Protein AF-A0A957YRQ7-F1 (afdb_monomer_lite)

Foldseek 3Di:
DADEEEQQAPVSLVCLLVVLQDPRYAEYEYALVSHCVRVVHDDDLVSPVCVVSLLSRQVSCVVNVHAYEYYEDPPLVPLVSLLVVLLVSLVSGHQFYDYDDPSSVVSRLVSNQDDPVLLVVLVVLLVVVVVCVVVVDQWDDDPNDIRHDVSNVVSVVNNVRNVVSVD

Sequence (167 aa):
IRILIGVETAKGILNLKEIAAHPRLDAVIFGGEDFAASIGAVRTKDAVELLYARQAVIIACAANDIQPIDIVTIDYKDLEALKAEAEFGARIGFSGKQVIHPNQIPVVQEAFTPSDEEIAYARRIVETFKASQKEGKGAYSLDGKMIDMPLLRNAEKVLARAKAAGK

Radius of gyration: 18.01 Å; chains: 1; bounding box: 48×40×48 Å

Structure (mmCIF, N/CA/C/O backbone):
data_AF-A0A957YRQ7-F1
#
_entry.id   AF-A0A957YRQ7-F1
#
loop_
_atom_site.group_PDB
_atom_site.id
_atom_site.type_symbol
_atom_site.label_atom_id
_atom_site.label_alt_id
_atom_site.label_comp_id
_atom_site.label_asym_id
_atom_site.label_entity_id
_atom_site.label_seq_id
_atom_site.pdbx_PDB_ins_code
_atom_site.Cartn_x
_atom_site.Cartn_y
_atom_site.Cartn_z
_atom_site.occupancy
_atom_site.B_iso_or_equiv
_atom_site.auth_seq_id
_atom_site.auth_comp_id
_atom_site.auth_asym_id
_atom_site.auth_atom_id
_atom_site.pdbx_PDB_model_num
ATOM 1 N N . ILE A 1 1 ? -5.967 -22.122 -3.642 1.00 92.69 1 ILE A N 1
ATOM 2 C CA . ILE A 1 1 ? -4.798 -21.343 -4.127 1.00 92.69 1 ILE A CA 1
ATOM 3 C C . ILE A 1 1 ? -5.245 -19.910 -4.410 1.00 92.69 1 ILE A C 1
ATOM 5 O O . ILE A 1 1 ? -6.147 -19.734 -5.234 1.00 92.69 1 ILE A O 1
ATOM 9 N N . ARG A 1 2 ? -4.650 -18.935 -3.712 1.00 96.31 2 ARG A N 1
ATOM 10 C CA . ARG A 1 2 ? -4.810 -17.487 -3.947 1.00 96.31 2 ARG A CA 1
ATOM 11 C C . ARG A 1 2 ? -3.967 -17.041 -5.147 1.00 96.31 2 ARG A C 1
ATOM 13 O O . ARG A 1 2 ? -2.989 -17.712 -5.466 1.00 96.31 2 ARG A O 1
ATOM 20 N N . ILE A 1 3 ? -4.377 -15.974 -5.827 1.00 97.88 3 ILE A N 1
ATOM 21 C CA . ILE A 1 3 ? -3.709 -15.434 -7.019 1.00 97.88 3 ILE A CA 1
ATOM 22 C C . ILE A 1 3 ? -3.233 -14.016 -6.712 1.00 97.88 3 ILE A C 1
ATOM 24 O O . ILE A 1 3 ? -3.960 -13.239 -6.100 1.00 97.88 3 ILE A O 1
ATOM 28 N N . LEU A 1 4 ? -2.025 -13.690 -7.158 1.00 98.00 4 LEU A N 1
ATOM 29 C CA . LEU A 1 4 ? -1.513 -12.327 -7.227 1.00 98.00 4 LEU A CA 1
ATOM 30 C C . LEU A 1 4 ? -1.255 -12.019 -8.701 1.00 98.00 4 LEU A C 1
ATOM 32 O O . LEU A 1 4 ? -0.797 -12.904 -9.428 1.00 98.00 4 LEU A O 1
ATOM 36 N N . ILE A 1 5 ? -1.570 -10.804 -9.148 1.00 98.06 5 ILE A N 1
ATOM 37 C CA . ILE A 1 5 ? -1.437 -10.425 -10.559 1.00 98.06 5 ILE A CA 1
ATOM 38 C C . ILE A 1 5 ? -0.579 -9.175 -10.730 1.00 98.06 5 ILE A C 1
ATOM 40 O O . ILE A 1 5 ? -0.730 -8.217 -9.978 1.00 98.06 5 ILE A O 1
ATOM 44 N N . GLY A 1 6 ? 0.295 -9.186 -11.736 1.00 98.31 6 GLY A N 1
ATOM 45 C CA . GLY A 1 6 ? 0.991 -7.995 -12.211 1.00 98.31 6 GLY A CA 1
ATOM 46 C C . GLY A 1 6 ? 0.072 -7.143 -13.084 1.00 98.31 6 GLY A C 1
ATOM 47 O O . GLY A 1 6 ? -0.554 -7.650 -14.016 1.00 98.31 6 GLY A O 1
ATOM 48 N N . VAL A 1 7 ? -0.024 -5.850 -12.786 1.00 98.56 7 VAL A N 1
ATOM 49 C CA . VAL A 1 7 ? -0.634 -4.853 -13.669 1.00 98.56 7 VAL A CA 1
ATOM 50 C C . VAL A 1 7 ? 0.425 -3.821 -14.004 1.00 98.56 7 VAL A C 1
ATOM 52 O O . VAL A 1 7 ? 0.897 -3.088 -13.143 1.00 98.56 7 VAL A O 1
ATOM 55 N N . GLU A 1 8 ? 0.800 -3.787 -15.274 1.00 98.38 8 GLU A N 1
ATOM 56 C CA . GLU A 1 8 ? 2.023 -3.111 -15.713 1.00 98.38 8 GLU A CA 1
ATOM 57 C C . GLU A 1 8 ? 1.892 -2.514 -17.122 1.00 98.38 8 GLU A C 1
ATOM 59 O O . GLU A 1 8 ? 2.868 -2.200 -17.781 1.00 98.38 8 GLU A O 1
ATOM 64 N N . THR A 1 9 ? 0.663 -2.359 -17.625 1.00 98.69 9 THR A N 1
ATOM 65 C CA . THR A 1 9 ? 0.402 -1.773 -18.950 1.00 98.69 9 THR A CA 1
ATOM 66 C C . THR A 1 9 ? -0.786 -0.822 -18.917 1.00 98.69 9 THR A C 1
ATOM 68 O O . THR A 1 9 ? -1.672 -0.947 -18.067 1.00 98.69 9 THR A O 1
ATOM 71 N N . ALA A 1 10 ? -0.859 0.092 -19.890 1.00 98.50 10 ALA A N 1
ATOM 72 C CA . ALA A 1 10 ? -1.999 0.995 -20.071 1.00 98.50 10 ALA A CA 1
ATOM 73 C C . ALA A 1 10 ? -3.329 0.230 -20.157 1.00 98.50 10 ALA A C 1
ATOM 75 O O . ALA A 1 10 ? -4.304 0.566 -19.485 1.00 98.50 10 ALA A O 1
ATOM 76 N N . LYS A 1 11 ? -3.345 -0.861 -20.934 1.00 98.62 11 LYS A N 1
ATOM 77 C CA . LYS A 1 11 ? -4.513 -1.739 -21.054 1.00 98.62 11 LYS A CA 1
ATOM 78 C C . LYS A 1 11 ? -4.858 -2.400 -19.718 1.00 98.62 11 LYS A C 1
ATOM 80 O O . LYS A 1 11 ? -6.037 -2.506 -19.400 1.00 98.62 11 LYS A O 1
ATOM 85 N N . GLY A 1 12 ? -3.863 -2.816 -18.936 1.00 98.50 12 GLY A N 1
ATOM 86 C CA . GLY A 1 12 ? -4.078 -3.352 -17.592 1.00 98.50 12 GLY A CA 1
ATOM 87 C C . GLY A 1 12 ? -4.772 -2.344 -16.673 1.00 98.50 12 GLY A C 1
ATOM 88 O O . GLY A 1 12 ? -5.793 -2.674 -16.077 1.00 98.50 12 GLY A O 1
ATOM 89 N N . ILE A 1 13 ? -4.287 -1.097 -16.637 1.00 98.56 13 ILE A N 1
ATOM 90 C CA . ILE A 1 13 ? -4.885 -0.025 -15.825 1.00 98.56 13 ILE A CA 1
ATOM 91 C C . ILE A 1 13 ? -6.341 0.249 -16.221 1.00 98.56 13 ILE A C 1
ATOM 93 O O . ILE A 1 13 ? -7.205 0.319 -15.350 1.00 98.56 13 ILE A O 1
ATOM 97 N N . LEU A 1 14 ? -6.649 0.328 -17.520 1.00 98.44 14 LEU A N 1
ATOM 98 C CA . LEU A 1 14 ? -8.024 0.564 -17.985 1.00 98.44 14 LEU A CA 1
ATOM 99 C C . LEU A 1 14 ? -8.995 -0.580 -17.644 1.00 98.44 14 LEU A C 1
ATOM 101 O O . LEU A 1 14 ? -10.196 -0.342 -17.536 1.00 98.44 14 LEU A O 1
ATOM 105 N N . ASN A 1 15 ? -8.493 -1.802 -17.445 1.00 98.38 15 ASN A N 1
ATOM 106 C CA . ASN A 1 15 ? -9.304 -2.981 -17.121 1.00 98.38 15 ASN A CA 1
ATOM 107 C C . AS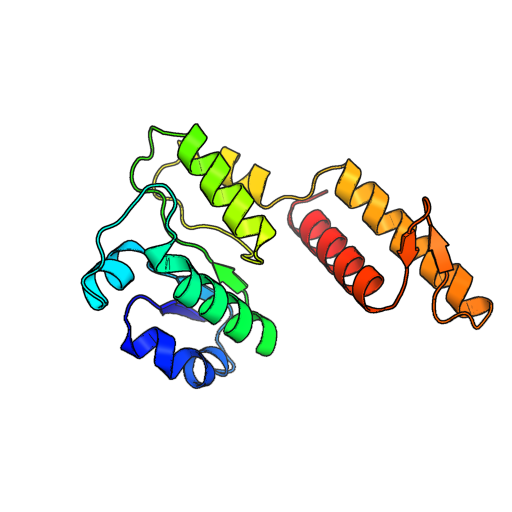N A 1 15 ? -9.252 -3.369 -15.633 1.00 98.38 15 ASN A C 1
ATOM 109 O O . ASN A 1 15 ? -9.770 -4.421 -15.255 1.00 98.38 15 ASN A O 1
ATOM 113 N N . LEU A 1 16 ? -8.677 -2.525 -14.765 1.00 97.88 16 LEU A N 1
ATOM 114 C CA . LEU A 1 16 ? -8.502 -2.828 -13.339 1.00 97.88 16 LEU A CA 1
ATOM 115 C C . LEU A 1 16 ? -9.796 -3.236 -12.635 1.00 97.88 16 LEU A C 1
ATOM 117 O O . LEU A 1 16 ? -9.765 -4.120 -11.787 1.00 97.88 16 LEU A O 1
ATOM 121 N N . LYS A 1 17 ? -10.935 -2.629 -12.992 1.00 96.69 17 LYS A N 1
ATOM 122 C CA . LYS A 1 17 ? -12.236 -2.959 -12.394 1.00 96.69 17 LYS A CA 1
ATOM 123 C C . LYS A 1 17 ? -12.609 -4.432 -12.588 1.00 96.69 17 LYS A C 1
ATOM 125 O O . LYS A 1 17 ? -13.123 -5.049 -11.664 1.00 96.69 17 LYS A O 1
ATOM 130 N N . GLU A 1 18 ? -12.377 -4.974 -13.779 1.00 97.69 18 GLU A N 1
ATOM 131 C CA . GLU A 1 18 ? -12.688 -6.371 -14.094 1.00 97.69 18 GLU A CA 1
ATOM 132 C C . GLU A 1 18 ? -11.645 -7.311 -13.486 1.00 97.69 18 GLU A C 1
ATOM 134 O O . GLU A 1 18 ? -11.998 -8.308 -12.860 1.00 97.69 18 GLU A O 1
ATOM 139 N N . ILE A 1 19 ? -10.364 -6.947 -13.598 1.00 97.88 19 ILE A N 1
ATOM 140 C CA . 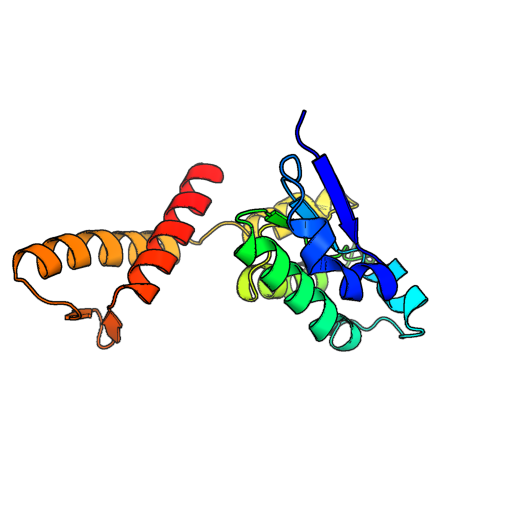ILE A 1 19 ? -9.248 -7.725 -13.050 1.00 97.88 19 ILE A CA 1
ATOM 141 C C . ILE A 1 19 ? -9.396 -7.887 -11.531 1.00 97.88 19 ILE A C 1
ATOM 143 O O . ILE A 1 19 ? -9.328 -9.004 -11.018 1.00 97.88 19 ILE A O 1
ATOM 147 N N . ALA A 1 20 ? -9.629 -6.782 -10.816 1.00 97.62 20 ALA A N 1
ATOM 148 C CA . ALA A 1 20 ? -9.688 -6.754 -9.356 1.00 97.62 20 ALA A CA 1
ATOM 149 C C . ALA A 1 20 ? -10.896 -7.508 -8.775 1.00 97.62 20 ALA A C 1
ATOM 151 O O . ALA A 1 20 ? -10.848 -7.928 -7.624 1.00 97.62 20 ALA A O 1
ATOM 152 N N . ALA A 1 21 ? -11.953 -7.719 -9.566 1.00 97.38 21 ALA A N 1
ATOM 153 C CA . ALA A 1 21 ? -13.173 -8.401 -9.134 1.00 97.38 21 ALA A CA 1
ATOM 154 C C . ALA A 1 21 ? -13.059 -9.938 -9.128 1.00 97.38 21 ALA A C 1
ATOM 156 O O . ALA A 1 21 ? -14.004 -10.634 -8.748 1.00 97.38 21 ALA A O 1
ATOM 157 N N . HIS A 1 22 ? -11.933 -10.503 -9.575 1.00 97.81 22 HIS A N 1
ATOM 158 C CA . HIS A 1 22 ? -11.792 -11.951 -9.666 1.00 97.81 22 HIS A CA 1
ATOM 159 C C . HIS A 1 22 ? -11.761 -12.608 -8.264 1.00 97.81 22 HIS A C 1
ATOM 161 O O . HIS A 1 22 ? -10.885 -12.296 -7.459 1.00 97.81 22 HIS A O 1
ATOM 167 N N . PRO A 1 23 ? -12.611 -13.616 -7.969 1.00 96.62 23 PRO A N 1
ATOM 168 C CA . PRO A 1 23 ? -12.848 -14.113 -6.601 1.00 96.62 23 PRO A CA 1
ATOM 169 C C . PRO A 1 23 ? -11.653 -14.821 -5.940 1.00 96.62 23 PRO A C 1
ATOM 171 O O . PRO A 1 23 ? -11.670 -15.110 -4.744 1.00 96.62 23 PRO A O 1
ATOM 174 N N . ARG A 1 24 ? -10.622 -15.168 -6.718 1.00 97.56 24 ARG A N 1
ATOM 175 C CA . ARG A 1 24 ? -9.383 -15.786 -6.209 1.00 97.56 24 ARG A CA 1
ATOM 176 C C . ARG A 1 24 ? -8.221 -14.803 -6.076 1.00 97.56 24 ARG A C 1
ATOM 178 O O . ARG A 1 24 ? -7.154 -15.235 -5.635 1.00 97.56 24 ARG A O 1
ATOM 185 N N . LEU A 1 25 ? -8.396 -13.561 -6.523 1.00 98.06 25 LEU A N 1
ATOM 186 C CA . LEU A 1 25 ? -7.355 -12.548 -6.463 1.00 98.06 25 LEU A CA 1
ATOM 187 C C . LEU A 1 25 ? -7.201 -12.061 -5.022 1.00 98.06 25 LEU A C 1
ATOM 189 O O . LEU A 1 25 ? -8.192 -11.879 -4.325 1.00 98.06 25 LEU A O 1
ATOM 193 N N . ASP A 1 26 ? -5.957 -11.914 -4.586 1.00 98.06 26 ASP A N 1
ATOM 194 C CA . ASP A 1 26 ? -5.597 -11.509 -3.222 1.00 98.06 26 ASP A CA 1
ATOM 195 C C . ASP A 1 26 ? -4.720 -10.252 -3.232 1.00 98.06 26 ASP A C 1
ATOM 197 O O . ASP A 1 26 ? -4.729 -9.483 -2.273 1.00 98.06 26 ASP A O 1
ATOM 201 N N . ALA A 1 27 ? -3.994 -10.010 -4.333 1.00 98.44 27 ALA A N 1
ATOM 202 C CA . ALA A 1 27 ? -3.224 -8.788 -4.522 1.00 98.44 27 ALA A CA 1
ATOM 203 C C . ALA A 1 27 ? -3.057 -8.394 -5.996 1.00 98.44 27 ALA A C 1
ATOM 205 O O . ALA A 1 27 ? -2.974 -9.254 -6.880 1.00 98.44 27 ALA A O 1
ATOM 206 N N . VAL A 1 28 ? -2.916 -7.090 -6.231 1.00 98.75 28 VAL A N 1
ATOM 207 C CA . VAL A 1 28 ? -2.424 -6.515 -7.488 1.00 98.75 28 VAL A CA 1
ATOM 208 C C . VAL A 1 28 ? -1.047 -5.918 -7.238 1.00 98.75 28 VAL A C 1
ATOM 210 O O . VAL A 1 28 ? -0.877 -5.068 -6.368 1.00 98.75 28 VAL A O 1
ATOM 213 N N . ILE A 1 29 ? -0.070 -6.354 -8.021 1.00 98.75 29 ILE A N 1
ATOM 214 C CA . ILE A 1 29 ? 1.302 -5.863 -8.013 1.00 98.75 29 ILE A CA 1
ATOM 215 C C . ILE A 1 29 ? 1.442 -4.870 -9.162 1.00 98.75 29 ILE A C 1
ATOM 217 O O . ILE A 1 29 ? 1.214 -5.224 -10.317 1.00 98.75 29 ILE A O 1
ATOM 221 N N . PHE A 1 30 ? 1.785 -3.622 -8.860 1.00 98.69 30 PHE A N 1
ATOM 222 C CA . PHE A 1 30 ? 1.928 -2.591 -9.881 1.00 98.69 30 PHE A CA 1
ATOM 223 C C . PHE A 1 30 ? 3.359 -2.563 -10.441 1.00 98.69 30 PHE A C 1
ATOM 225 O O . PHE A 1 30 ? 4.315 -2.256 -9.727 1.00 98.69 30 PHE A O 1
ATOM 232 N N . GLY A 1 31 ? 3.513 -2.886 -11.726 1.00 98.06 31 GLY A N 1
ATOM 233 C CA . GLY A 1 31 ? 4.797 -2.851 -12.433 1.00 98.06 31 GLY A CA 1
ATOM 234 C C . GLY A 1 31 ? 5.079 -1.459 -12.993 1.00 98.06 31 GLY A C 1
ATOM 235 O O . GLY A 1 31 ? 4.623 -1.126 -14.081 1.00 98.06 31 GLY A O 1
ATOM 236 N N . GLY A 1 32 ? 5.800 -0.625 -12.238 1.00 97.38 32 GLY A N 1
ATOM 237 C CA . GLY A 1 32 ? 6.022 0.785 -12.594 1.00 97.38 32 GLY A CA 1
ATOM 238 C C . GLY A 1 32 ? 6.907 1.010 -13.821 1.00 97.38 32 GLY A C 1
ATOM 239 O O . GLY A 1 32 ? 6.604 1.879 -14.636 1.00 97.38 32 GLY A O 1
ATOM 240 N N . GLU A 1 33 ? 7.978 0.227 -13.959 1.00 97.00 33 GLU A N 1
ATOM 241 C CA . GLU A 1 33 ? 8.934 0.343 -15.070 1.00 97.00 33 GLU A CA 1
ATOM 242 C C . GLU A 1 33 ? 8.285 -0.065 -16.400 1.00 97.00 33 GLU A C 1
ATOM 244 O O . GLU A 1 33 ? 8.265 0.714 -17.355 1.00 97.00 33 GLU A O 1
ATOM 249 N N . ASP A 1 34 ? 7.652 -1.238 -16.430 1.00 98.00 34 ASP A N 1
ATOM 250 C CA . ASP A 1 34 ? 6.918 -1.735 -17.595 1.00 98.00 34 ASP A CA 1
ATOM 251 C C . ASP A 1 34 ? 5.705 -0.856 -17.930 1.00 98.00 34 ASP A C 1
ATOM 253 O O . ASP A 1 34 ? 5.430 -0.594 -19.104 1.00 98.00 34 ASP A O 1
ATOM 257 N N . PHE A 1 35 ? 5.025 -0.296 -16.921 1.00 98.56 35 PHE A N 1
ATOM 258 C CA . PHE A 1 35 ? 3.939 0.650 -17.167 1.00 98.56 35 PHE A CA 1
ATOM 259 C C . PHE A 1 35 ? 4.444 1.933 -17.825 1.00 98.56 35 PHE A C 1
ATOM 261 O O . PHE A 1 35 ? 3.836 2.384 -18.798 1.00 98.56 35 PHE A O 1
ATOM 268 N N . ALA A 1 36 ? 5.554 2.504 -17.344 1.00 98.06 36 ALA A N 1
ATOM 269 C CA . ALA A 1 36 ? 6.158 3.678 -17.968 1.00 98.06 36 ALA A CA 1
ATOM 270 C C . ALA A 1 36 ? 6.534 3.395 -19.427 1.00 98.06 36 ALA A C 1
ATOM 272 O O . ALA A 1 36 ? 6.176 4.180 -20.306 1.00 98.06 36 ALA A O 1
ATOM 273 N N . ALA A 1 37 ? 7.141 2.236 -19.704 1.00 98.06 37 ALA A N 1
ATOM 274 C CA . ALA A 1 37 ? 7.408 1.794 -21.070 1.00 98.06 37 ALA A CA 1
ATOM 275 C C . ALA A 1 37 ? 6.114 1.664 -21.896 1.00 98.06 37 ALA A C 1
ATOM 277 O O . ALA A 1 37 ? 6.055 2.126 -23.036 1.00 98.06 37 ALA A O 1
ATOM 278 N N . SER A 1 38 ? 5.046 1.114 -21.311 1.00 98.50 38 SER A N 1
ATOM 279 C CA . SER A 1 38 ? 3.748 0.941 -21.971 1.00 98.50 38 SER A CA 1
ATOM 280 C C . SER A 1 38 ? 3.070 2.256 -22.364 1.00 98.50 38 SER A C 1
ATOM 282 O O . SER A 1 38 ? 2.276 2.237 -23.306 1.00 98.50 38 SER A O 1
ATOM 284 N N . ILE A 1 39 ? 3.313 3.359 -21.650 1.00 98.19 39 ILE A N 1
ATOM 285 C CA . ILE A 1 39 ? 2.730 4.678 -21.961 1.00 98.19 39 ILE A CA 1
ATOM 286 C C . ILE A 1 39 ? 3.727 5.643 -22.616 1.00 98.19 39 ILE A C 1
ATOM 288 O O . ILE A 1 39 ? 3.360 6.773 -22.929 1.00 98.19 39 ILE A O 1
ATOM 292 N N . GLY A 1 40 ? 4.976 5.216 -22.823 1.00 98.00 40 GLY A N 1
ATOM 293 C CA . GLY A 1 40 ? 6.044 6.062 -23.358 1.00 98.00 40 GLY A CA 1
ATOM 294 C C . GLY A 1 40 ? 6.524 7.151 -22.391 1.00 98.00 40 GLY A C 1
ATOM 295 O O . GLY A 1 40 ? 6.998 8.194 -22.837 1.00 98.00 40 GLY A O 1
ATOM 296 N N . ALA A 1 41 ? 6.383 6.940 -21.081 1.00 97.88 41 ALA A N 1
ATOM 297 C CA . ALA A 1 41 ? 6.871 7.862 -20.062 1.00 97.88 41 ALA A CA 1
ATOM 298 C C . ALA A 1 41 ? 8.348 7.608 -19.729 1.00 97.88 41 ALA A C 1
ATOM 300 O O . ALA A 1 41 ? 8.849 6.488 -19.826 1.00 97.88 41 ALA A O 1
ATOM 301 N N . VAL A 1 42 ? 9.038 8.661 -19.290 1.00 96.06 42 VAL A N 1
ATOM 302 C CA . VAL A 1 42 ? 10.398 8.572 -18.749 1.00 96.06 42 VAL A CA 1
ATOM 303 C C . VAL A 1 42 ? 10.307 8.487 -17.235 1.00 96.06 42 VAL A C 1
ATOM 305 O O . VAL A 1 42 ? 9.646 9.316 -16.613 1.00 96.06 42 VAL A O 1
ATOM 308 N N . ARG A 1 43 ? 10.987 7.498 -16.655 1.00 93.75 43 ARG A N 1
ATOM 309 C CA . ARG A 1 43 ? 11.009 7.288 -15.210 1.00 93.75 43 ARG A CA 1
ATOM 310 C C . ARG A 1 43 ? 11.802 8.375 -14.498 1.00 93.75 43 ARG A C 1
ATOM 312 O O . ARG A 1 43 ? 12.949 8.649 -14.856 1.00 93.75 43 ARG A O 1
ATOM 319 N N . THR A 1 44 ? 11.204 8.958 -13.468 1.00 92.00 44 THR A N 1
ATOM 320 C CA . THR A 1 44 ? 11.835 9.964 -12.606 1.00 92.00 44 THR A CA 1
ATOM 321 C C . THR A 1 44 ? 11.823 9.523 -11.143 1.00 92.00 44 THR A C 1
ATOM 323 O O . THR A 1 44 ? 11.090 8.616 -10.743 1.00 92.00 44 THR A O 1
ATOM 326 N N . LYS A 1 45 ? 12.653 10.177 -10.317 1.00 86.12 45 LYS A N 1
ATOM 327 C CA . LYS A 1 45 ? 12.731 9.893 -8.873 1.00 86.12 45 LYS A CA 1
ATOM 328 C C . LYS A 1 45 ? 11.456 10.270 -8.108 1.00 86.12 45 LYS A C 1
ATOM 330 O O . LYS A 1 45 ? 11.185 9.671 -7.076 1.00 86.12 45 LYS A O 1
ATOM 335 N N . ASP A 1 46 ? 10.697 11.260 -8.574 1.00 87.44 46 ASP A N 1
ATOM 336 C CA . ASP A 1 46 ? 9.437 11.676 -7.943 1.00 87.44 46 ASP A CA 1
ATOM 337 C C . ASP A 1 46 ? 8.228 10.832 -8.389 1.00 87.44 46 ASP A C 1
ATOM 339 O O . ASP A 1 46 ? 7.183 10.874 -7.736 1.00 87.44 46 ASP A O 1
ATOM 343 N N . ALA A 1 47 ? 8.378 10.030 -9.452 1.00 92.38 47 ALA A N 1
ATOM 344 C CA . ALA A 1 47 ? 7.393 9.072 -9.954 1.00 92.38 47 ALA A CA 1
ATOM 345 C C . ALA A 1 47 ? 5.989 9.669 -10.199 1.00 92.38 47 ALA A C 1
ATOM 347 O O . ALA A 1 47 ? 4.974 8.965 -10.095 1.00 92.38 47 ALA A O 1
ATOM 348 N N . VAL A 1 48 ? 5.911 10.968 -10.509 1.00 96.00 48 VAL A N 1
ATOM 349 C CA . VAL A 1 48 ? 4.652 11.691 -10.759 1.00 96.00 48 VAL A CA 1
ATOM 350 C C . VAL A 1 48 ? 3.931 11.139 -11.990 1.00 96.00 48 VAL A C 1
ATOM 352 O O . VAL A 1 48 ? 2.705 11.026 -11.996 1.00 96.00 48 VAL A O 1
ATOM 355 N N . GLU A 1 49 ? 4.681 10.713 -13.000 1.00 96.94 49 GLU A N 1
ATOM 356 C CA . GLU A 1 49 ? 4.206 10.046 -14.212 1.00 96.94 49 GLU A CA 1
ATOM 357 C C . GLU A 1 49 ? 3.466 8.727 -13.934 1.00 96.94 49 GLU A C 1
ATOM 359 O O . GLU A 1 49 ? 2.664 8.283 -14.754 1.00 96.94 49 GLU A O 1
ATOM 364 N N . LEU A 1 50 ? 3.677 8.120 -12.760 1.00 97.94 50 LEU A N 1
ATOM 365 C CA . LEU A 1 50 ? 2.988 6.903 -12.327 1.00 97.94 50 LEU A CA 1
ATOM 366 C C . LEU A 1 50 ? 1.799 7.173 -11.396 1.00 97.94 50 LEU A C 1
ATOM 368 O O . LEU A 1 50 ? 1.064 6.239 -11.065 1.00 97.94 50 LEU A O 1
ATOM 372 N N . LEU A 1 51 ? 1.592 8.415 -10.946 1.00 97.62 51 LEU A N 1
ATOM 373 C CA . LEU A 1 51 ? 0.682 8.726 -9.839 1.00 97.62 51 LEU A CA 1
ATOM 374 C C . LEU A 1 51 ? -0.760 8.279 -10.107 1.00 97.62 51 LEU A C 1
ATOM 376 O O . LEU A 1 51 ? -1.381 7.661 -9.241 1.00 97.62 51 LEU A O 1
ATOM 380 N N . TYR A 1 52 ? -1.276 8.541 -11.310 1.00 98.31 52 TYR A N 1
ATOM 381 C CA . TYR A 1 52 ? -2.621 8.110 -11.694 1.00 98.31 52 TYR A CA 1
ATOM 382 C C . TYR A 1 52 ? -2.762 6.585 -11.639 1.00 98.31 52 TYR A C 1
ATOM 384 O O . TYR A 1 52 ? -3.695 6.071 -11.026 1.00 98.31 52 TYR A O 1
ATOM 392 N N . ALA A 1 53 ? -1.819 5.855 -12.240 1.00 98.56 53 ALA A N 1
ATOM 393 C CA . ALA A 1 53 ? -1.859 4.398 -12.292 1.00 98.56 53 ALA A CA 1
ATOM 394 C C . ALA A 1 53 ? -1.746 3.777 -10.893 1.00 98.56 53 ALA A C 1
ATOM 396 O O . ALA A 1 53 ? -2.525 2.888 -10.550 1.00 98.56 53 ALA A O 1
ATOM 397 N N . ARG A 1 54 ? -0.853 4.311 -10.048 1.00 98.56 54 ARG A N 1
ATOM 398 C CA . ARG A 1 54 ? -0.713 3.918 -8.638 1.00 98.56 54 ARG A CA 1
ATOM 399 C C . ARG A 1 54 ? -2.027 4.081 -7.877 1.00 98.56 54 ARG A C 1
ATOM 401 O O . ARG A 1 54 ? -2.486 3.138 -7.235 1.00 98.56 54 ARG A O 1
ATOM 408 N N . GLN A 1 55 ? -2.672 5.243 -7.990 1.00 98.50 55 GLN A N 1
ATOM 409 C CA . GLN A 1 55 ? -3.961 5.489 -7.335 1.00 98.50 55 GLN A CA 1
ATOM 410 C C . GLN A 1 55 ? -5.087 4.621 -7.905 1.00 98.50 55 GLN A C 1
ATOM 412 O O . GLN A 1 55 ? -5.911 4.123 -7.141 1.00 98.50 55 GLN A O 1
ATOM 417 N N . ALA A 1 56 ? -5.112 4.384 -9.219 1.00 98.62 56 ALA A N 1
ATOM 418 C CA . ALA A 1 56 ? -6.092 3.501 -9.844 1.00 98.62 56 ALA A CA 1
ATOM 419 C C . ALA A 1 56 ? -5.989 2.067 -9.296 1.00 98.62 56 ALA A C 1
ATOM 421 O O . ALA A 1 56 ? -7.015 1.466 -8.970 1.00 98.62 56 ALA A O 1
ATOM 422 N N . VAL A 1 57 ? -4.767 1.544 -9.125 1.00 98.81 57 VAL A N 1
ATOM 423 C CA . VAL A 1 57 ? -4.522 0.232 -8.501 1.00 98.81 57 VAL A CA 1
ATOM 424 C C . VAL A 1 57 ? -5.034 0.210 -7.062 1.00 98.81 57 VAL A C 1
ATOM 426 O O . VAL A 1 57 ? -5.770 -0.708 -6.701 1.00 98.81 57 VAL A O 1
ATOM 429 N N . ILE A 1 58 ? -4.710 1.227 -6.256 1.00 98.56 58 ILE A N 1
ATOM 430 C CA . ILE A 1 58 ? -5.173 1.330 -4.863 1.00 98.56 58 ILE A CA 1
ATOM 431 C C . ILE A 1 58 ? -6.702 1.315 -4.790 1.00 98.56 58 ILE A C 1
ATOM 433 O O . ILE A 1 58 ? -7.269 0.546 -4.018 1.00 98.56 58 ILE A O 1
ATOM 437 N N . ILE A 1 59 ? -7.377 2.130 -5.605 1.00 98.56 59 ILE A N 1
ATOM 438 C CA . ILE A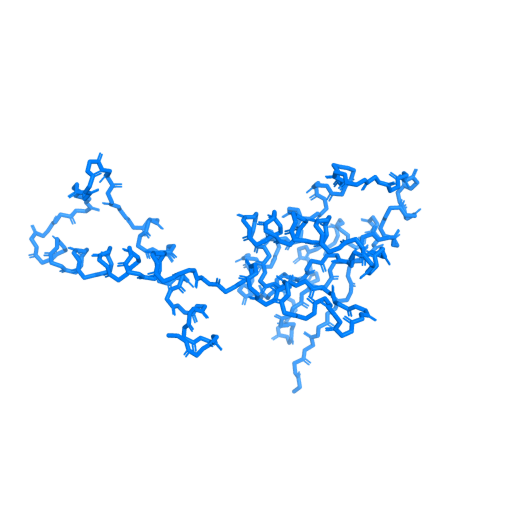 1 59 ? -8.842 2.234 -5.612 1.00 98.56 59 ILE A CA 1
ATOM 439 C C . ILE A 1 59 ? -9.477 0.902 -6.021 1.00 98.56 59 ILE A C 1
ATOM 441 O O . ILE A 1 59 ? -10.410 0.444 -5.362 1.00 98.56 59 ILE A O 1
ATOM 445 N N . ALA A 1 60 ? -8.966 0.261 -7.076 1.00 98.44 60 ALA A N 1
ATOM 446 C CA . ALA A 1 60 ? -9.474 -1.028 -7.534 1.00 98.44 60 ALA A CA 1
ATOM 447 C C . ALA A 1 60 ? -9.298 -2.122 -6.471 1.00 98.44 60 ALA A C 1
ATOM 449 O O . ALA A 1 60 ? -10.214 -2.914 -6.250 1.00 98.44 60 ALA A O 1
ATOM 450 N N . CYS A 1 61 ? -8.159 -2.130 -5.776 1.00 98.38 61 CYS A N 1
ATOM 451 C CA . CYS A 1 61 ? -7.896 -3.074 -4.697 1.00 98.38 61 CYS A CA 1
ATOM 452 C C . CYS A 1 61 ? -8.793 -2.823 -3.480 1.00 98.38 61 CYS A C 1
ATOM 454 O O . CYS A 1 61 ? -9.423 -3.749 -2.978 1.00 98.38 61 CYS A O 1
ATOM 456 N N . ALA A 1 62 ? -8.915 -1.564 -3.051 1.00 96.81 62 ALA A N 1
ATOM 457 C CA . ALA A 1 62 ? -9.754 -1.172 -1.923 1.00 96.81 62 ALA A CA 1
ATOM 458 C C . ALA A 1 62 ? -11.245 -1.455 -2.166 1.00 96.81 62 ALA A C 1
ATOM 460 O O . ALA A 1 62 ? -11.960 -1.778 -1.225 1.00 96.81 62 ALA A O 1
ATOM 461 N N . ALA A 1 63 ? -11.713 -1.363 -3.415 1.00 97.75 63 ALA A N 1
ATOM 462 C CA . ALA A 1 63 ? -13.088 -1.697 -3.784 1.00 97.75 63 ALA A CA 1
ATOM 463 C C . ALA A 1 63 ? -13.403 -3.203 -3.706 1.00 97.75 63 ALA A C 1
ATOM 465 O O . ALA A 1 63 ? -14.576 -3.567 -3.721 1.00 97.75 63 ALA A O 1
ATOM 466 N N . ASN A 1 64 ? -12.378 -4.059 -3.647 1.00 97.56 64 ASN A N 1
ATOM 467 C CA . ASN A 1 64 ? -12.509 -5.519 -3.645 1.00 97.56 64 ASN A CA 1
ATOM 468 C C . ASN A 1 64 ? -11.839 -6.179 -2.426 1.00 97.56 64 ASN A C 1
ATOM 470 O O . ASN A 1 64 ? -11.685 -7.395 -2.410 1.00 97.56 64 ASN A O 1
ATOM 474 N N . ASP A 1 65 ? -11.430 -5.394 -1.422 1.00 95.44 65 ASP A N 1
ATOM 475 C CA . ASP A 1 65 ? -10.752 -5.867 -0.206 1.00 95.44 65 ASP A CA 1
ATOM 476 C C . ASP A 1 65 ? -9.496 -6.734 -0.471 1.00 95.44 65 ASP A C 1
ATOM 478 O O . ASP A 1 65 ? -9.196 -7.666 0.276 1.00 95.44 65 ASP A O 1
ATOM 482 N N . ILE A 1 66 ? -8.734 -6.406 -1.522 1.00 97.50 66 ILE A N 1
ATOM 483 C CA . ILE A 1 66 ? -7.461 -7.063 -1.878 1.00 97.50 66 ILE A CA 1
ATOM 484 C C . ILE A 1 66 ? -6.265 -6.124 -1.679 1.00 97.50 66 ILE A C 1
ATOM 486 O O . ILE A 1 66 ? -6.421 -4.918 -1.485 1.00 97.50 66 ILE A O 1
ATOM 490 N N . GLN A 1 67 ? -5.050 -6.670 -1.718 1.00 98.00 67 GLN A N 1
ATOM 491 C CA . GLN A 1 67 ? -3.821 -5.937 -1.421 1.00 98.00 67 GLN A CA 1
ATOM 492 C C . GLN A 1 67 ? -3.232 -5.224 -2.653 1.00 98.00 67 GLN A C 1
ATOM 494 O O . GLN A 1 67 ? -2.883 -5.879 -3.634 1.00 98.00 67 GLN A O 1
ATOM 499 N N . PRO A 1 68 ? -3.043 -3.896 -2.622 1.00 98.62 68 PRO A N 1
ATOM 500 C CA . PRO A 1 68 ? -2.202 -3.207 -3.594 1.00 98.62 68 PRO A CA 1
ATOM 501 C C . PRO A 1 68 ? -0.721 -3.299 -3.182 1.00 98.62 68 PRO A C 1
ATOM 503 O O . PRO A 1 68 ? -0.347 -2.875 -2.085 1.00 98.62 68 PRO A O 1
ATOM 506 N N . ILE A 1 69 ? 0.140 -3.797 -4.074 1.00 98.69 69 ILE A N 1
ATOM 507 C CA . ILE A 1 69 ? 1.601 -3.863 -3.897 1.00 98.69 69 ILE A CA 1
ATOM 508 C C . ILE A 1 69 ? 2.283 -2.899 -4.873 1.00 98.69 69 ILE A C 1
ATOM 510 O O . ILE A 1 69 ? 2.049 -2.943 -6.080 1.00 98.69 69 ILE A O 1
ATOM 514 N N . ASP A 1 70 ? 3.112 -2.014 -4.329 1.00 98.50 70 ASP A N 1
ATOM 515 C CA . ASP A 1 70 ? 3.717 -0.890 -5.041 1.00 98.50 70 ASP A CA 1
ATOM 516 C C . ASP A 1 70 ? 4.920 -1.297 -5.908 1.00 98.50 70 ASP A C 1
ATOM 518 O O . ASP A 1 70 ? 5.419 -2.425 -5.834 1.00 98.50 70 ASP A O 1
ATOM 522 N N . ILE A 1 71 ? 5.401 -0.345 -6.707 1.00 97.19 71 ILE A N 1
ATOM 523 C CA . ILE A 1 71 ? 6.498 -0.477 -7.677 1.00 97.19 71 ILE A CA 1
ATOM 524 C C . ILE A 1 71 ? 7.834 -0.879 -7.049 1.00 97.19 71 ILE A C 1
ATOM 526 O O . ILE A 1 71 ? 8.038 -0.753 -5.842 1.00 97.19 71 ILE A O 1
ATOM 530 N N . VAL A 1 72 ? 8.790 -1.284 -7.879 1.00 96.19 72 VAL A N 1
ATOM 531 C CA . VAL A 1 72 ? 10.178 -1.487 -7.453 1.00 96.19 72 VAL A CA 1
ATOM 532 C C . VAL A 1 72 ? 10.947 -0.161 -7.415 1.00 96.19 72 VAL A C 1
ATOM 534 O O . VAL A 1 72 ? 10.720 0.710 -8.250 1.00 96.19 72 VAL A O 1
ATOM 537 N N . THR A 1 73 ? 11.898 -0.030 -6.489 1.00 95.38 73 THR A N 1
ATOM 538 C CA . THR A 1 73 ? 12.965 0.980 -6.586 1.00 95.38 73 THR A CA 1
ATOM 539 C C . THR A 1 73 ? 14.198 0.306 -7.186 1.00 95.38 73 THR A C 1
ATOM 541 O O . THR A 1 73 ? 14.785 -0.576 -6.552 1.00 95.38 73 THR A O 1
ATOM 544 N N . ILE A 1 74 ? 14.568 0.688 -8.413 1.00 92.56 74 ILE A N 1
ATOM 545 C CA . ILE A 1 74 ? 15.624 0.012 -9.189 1.00 92.56 74 ILE A CA 1
ATOM 546 C C . ILE A 1 74 ? 17.035 0.259 -8.639 1.00 92.56 74 ILE A C 1
ATOM 548 O O . ILE A 1 74 ? 17.870 -0.647 -8.639 1.00 92.56 74 ILE A O 1
ATOM 552 N N . ASP A 1 75 ? 17.303 1.469 -8.139 1.00 93.44 75 ASP A N 1
ATOM 553 C CA . ASP A 1 75 ? 18.580 1.804 -7.515 1.00 93.44 75 ASP A CA 1
ATOM 554 C C . ASP A 1 75 ? 18.586 1.296 -6.073 1.00 93.44 75 ASP A C 1
ATOM 556 O O . ASP A 1 75 ? 18.280 2.008 -5.119 1.00 93.44 75 ASP A O 1
ATOM 560 N N . TYR A 1 76 ? 18.915 0.016 -5.914 1.00 94.00 76 TYR A N 1
ATOM 561 C CA . TYR A 1 76 ? 18.921 -0.649 -4.613 1.00 94.00 76 TYR A CA 1
ATOM 562 C C . TYR A 1 76 ? 19.990 -0.118 -3.643 1.00 94.00 76 TYR A C 1
ATOM 564 O O . TYR A 1 76 ? 20.003 -0.525 -2.480 1.00 94.00 76 TYR A O 1
ATOM 572 N N . LYS A 1 77 ? 20.909 0.747 -4.092 1.00 96.19 77 LYS A N 1
ATOM 573 C CA . LYS A 1 77 ? 21.927 1.367 -3.232 1.00 96.19 77 LYS A CA 1
ATOM 574 C C . LYS A 1 77 ? 21.452 2.691 -2.636 1.00 96.19 77 LYS A C 1
ATOM 576 O O . LYS A 1 77 ? 21.931 3.063 -1.567 1.00 96.19 77 LYS A O 1
ATOM 581 N N . ASP A 1 78 ? 20.510 3.369 -3.287 1.00 96.38 78 ASP A N 1
ATOM 582 C CA . ASP A 1 78 ? 19.909 4.617 -2.810 1.00 96.38 78 ASP A CA 1
ATOM 583 C C . ASP A 1 78 ? 18.779 4.317 -1.805 1.00 96.38 78 ASP A C 1
ATOM 585 O O . ASP A 1 78 ? 17.586 4.339 -2.119 1.00 96.38 78 ASP A O 1
ATOM 589 N N . LEU A 1 79 ? 19.168 3.971 -0.571 1.00 97.38 79 LEU A N 1
ATOM 590 C CA . LEU A 1 79 ? 18.222 3.623 0.498 1.00 97.38 79 LEU A CA 1
ATOM 591 C C . LEU A 1 79 ? 17.364 4.811 0.955 1.00 97.38 79 LEU A C 1
ATOM 593 O O . LEU A 1 79 ? 16.246 4.598 1.417 1.00 97.38 79 LEU A O 1
ATOM 597 N N . GLU A 1 80 ? 17.845 6.043 0.789 1.00 96.50 80 GLU A N 1
ATOM 598 C CA . GLU A 1 80 ? 17.067 7.245 1.100 1.00 96.50 80 GLU A CA 1
ATOM 599 C C . GLU A 1 80 ? 15.946 7.451 0.077 1.00 96.50 80 GLU A C 1
ATOM 601 O O . GLU A 1 80 ? 14.797 7.689 0.457 1.00 96.50 80 GLU A O 1
ATOM 606 N N . ALA A 1 81 ? 16.236 7.277 -1.220 1.00 94.56 81 ALA A N 1
ATOM 607 C CA . ALA A 1 81 ? 15.197 7.297 -2.246 1.00 94.56 81 ALA A CA 1
ATOM 608 C C . ALA A 1 81 ? 14.180 6.163 -2.048 1.00 94.56 81 ALA A C 1
ATOM 610 O O . ALA A 1 81 ? 12.974 6.400 -2.140 1.00 94.56 81 ALA A O 1
ATOM 611 N N . LEU A 1 82 ? 14.645 4.952 -1.713 1.00 97.38 82 LEU A N 1
ATOM 612 C CA . LEU A 1 82 ? 13.768 3.830 -1.370 1.00 97.38 82 LEU A CA 1
ATOM 613 C C . LEU A 1 82 ? 12.850 4.172 -0.192 1.00 97.38 82 LEU A C 1
ATOM 615 O O . LEU A 1 82 ? 11.648 3.918 -0.272 1.00 97.38 82 LEU A O 1
ATOM 619 N N . LYS A 1 83 ? 13.405 4.731 0.891 1.00 97.44 83 LYS A N 1
ATOM 620 C CA . LYS A 1 83 ? 12.647 5.107 2.087 1.00 97.44 83 LYS A CA 1
ATOM 621 C C . LYS A 1 83 ? 11.559 6.118 1.743 1.00 97.44 83 LYS A C 1
ATOM 623 O O . LYS A 1 83 ? 10.392 5.870 2.034 1.00 97.44 83 LYS A O 1
ATOM 628 N N . ALA A 1 84 ? 11.916 7.198 1.049 1.00 96.12 84 ALA A N 1
ATOM 629 C CA . ALA A 1 84 ? 10.964 8.229 0.648 1.00 96.12 84 ALA A CA 1
ATOM 630 C C . ALA A 1 84 ? 9.841 7.674 -0.253 1.00 96.12 84 ALA A C 1
ATOM 632 O O . ALA A 1 84 ? 8.665 7.991 -0.053 1.00 96.12 84 ALA A O 1
ATOM 633 N N . GLU A 1 85 ? 10.177 6.816 -1.223 1.00 96.44 85 GLU A N 1
ATOM 634 C CA . GLU A 1 85 ? 9.193 6.204 -2.122 1.00 96.44 85 GLU A CA 1
ATOM 635 C C . GLU A 1 85 ? 8.288 5.194 -1.394 1.00 96.44 85 GLU A C 1
ATOM 637 O O . GLU A 1 85 ? 7.083 5.150 -1.661 1.00 96.44 85 GLU A O 1
ATOM 642 N N . ALA A 1 86 ? 8.839 4.418 -0.454 1.00 97.75 86 ALA A N 1
ATOM 643 C CA . ALA A 1 86 ? 8.099 3.455 0.360 1.00 97.75 86 ALA A CA 1
ATOM 644 C C . ALA A 1 86 ? 7.146 4.146 1.347 1.00 97.75 86 ALA A C 1
ATOM 646 O O . ALA A 1 86 ? 5.969 3.791 1.403 1.00 97.75 86 ALA A O 1
ATOM 647 N N . GLU A 1 87 ? 7.608 5.174 2.064 1.00 97.12 87 GLU A N 1
ATOM 648 C CA . GLU A 1 87 ? 6.773 5.985 2.959 1.00 97.12 87 GLU A CA 1
ATOM 649 C C . GLU A 1 87 ? 5.658 6.702 2.190 1.00 97.12 87 GLU A C 1
ATOM 651 O O . GLU A 1 87 ? 4.521 6.799 2.662 1.00 97.12 87 GLU A O 1
ATOM 656 N N . PHE A 1 88 ? 5.954 7.195 0.981 1.00 97.00 88 PHE A N 1
ATOM 657 C CA . PHE A 1 88 ? 4.930 7.737 0.094 1.00 97.00 88 PHE A CA 1
ATOM 658 C C . PHE A 1 88 ? 3.904 6.664 -0.286 1.00 97.00 88 PHE A C 1
ATOM 660 O O . PHE A 1 88 ? 2.709 6.901 -0.116 1.00 97.00 88 PHE A O 1
ATOM 667 N N . GLY A 1 89 ? 4.351 5.487 -0.73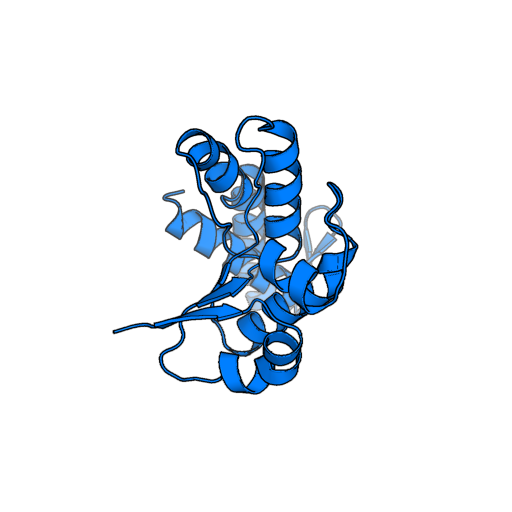9 1.00 97.56 89 GLY A N 1
ATOM 668 C CA . GLY A 1 89 ? 3.487 4.359 -1.103 1.00 97.56 89 GLY A CA 1
ATOM 669 C C . GLY A 1 89 ? 2.556 3.935 0.036 1.00 97.56 89 GLY A C 1
ATOM 670 O O . GLY A 1 89 ? 1.337 3.859 -0.151 1.00 97.56 89 GLY A O 1
ATOM 671 N N . ALA A 1 90 ? 3.108 3.744 1.236 1.00 96.88 90 ALA A N 1
ATOM 672 C CA . ALA A 1 90 ? 2.351 3.412 2.440 1.00 96.88 90 ALA A CA 1
ATOM 673 C C . ALA A 1 90 ? 1.314 4.495 2.784 1.00 96.88 90 ALA A C 1
ATOM 675 O O . ALA A 1 90 ? 0.165 4.179 3.102 1.00 96.88 90 ALA A O 1
ATOM 676 N N . ARG A 1 91 ? 1.687 5.777 2.663 1.00 95.50 91 ARG A N 1
ATOM 677 C CA . ARG A 1 91 ? 0.799 6.917 2.935 1.00 95.50 91 ARG A CA 1
ATOM 678 C C . ARG A 1 91 ? -0.366 7.019 1.951 1.00 95.50 91 ARG A C 1
ATOM 680 O O . ARG A 1 91 ? -1.461 7.388 2.366 1.00 95.50 91 ARG A O 1
ATOM 687 N N . ILE A 1 92 ? -0.153 6.715 0.668 1.00 96.50 92 ILE A N 1
ATOM 688 C CA . ILE A 1 92 ? -1.219 6.800 -0.346 1.00 96.50 92 ILE A CA 1
ATOM 689 C C . ILE A 1 92 ? -2.128 5.565 -0.388 1.00 96.50 92 ILE A C 1
ATOM 691 O O . ILE A 1 92 ? -3.168 5.613 -1.039 1.00 96.50 92 ILE A O 1
ATOM 695 N N . GLY A 1 93 ? -1.784 4.493 0.334 1.00 96.25 93 GLY A N 1
ATOM 696 C CA . GLY A 1 93 ? -2.668 3.345 0.546 1.00 96.25 93 GLY A CA 1
ATOM 697 C C . GLY A 1 93 ? -2.179 2.015 -0.024 1.00 96.25 93 GLY A C 1
ATOM 698 O O . GLY A 1 93 ? -2.964 1.067 -0.054 1.00 96.25 93 GLY A O 1
ATOM 699 N N . PHE A 1 94 ? -0.916 1.907 -0.451 1.00 98.38 94 PHE A N 1
ATOM 700 C CA . PHE A 1 94 ? -0.323 0.595 -0.716 1.00 98.38 94 PHE A CA 1
ATOM 701 C C . PHE A 1 94 ? -0.179 -0.215 0.581 1.00 98.38 94 PHE A C 1
ATOM 703 O O . PHE A 1 94 ? 0.061 0.342 1.654 1.00 98.38 94 PHE A O 1
ATOM 710 N N . SER A 1 95 ? -0.297 -1.541 0.490 1.00 97.12 95 SER A N 1
ATOM 711 C CA . SER A 1 95 ? -0.084 -2.452 1.627 1.00 97.12 95 SER A CA 1
ATOM 712 C C . SER A 1 95 ? 1.324 -3.044 1.677 1.00 97.12 95 SER A C 1
ATOM 714 O O . SER A 1 95 ? 1.689 -3.667 2.669 1.00 97.12 95 SER A O 1
ATOM 716 N N . GLY A 1 96 ? 2.110 -2.862 0.621 1.00 97.75 96 GLY A N 1
ATOM 717 C CA . GLY A 1 96 ? 3.501 -3.287 0.549 1.00 97.75 96 GLY A CA 1
ATOM 718 C C . GLY A 1 96 ? 4.170 -2.756 -0.711 1.00 97.75 96 GLY A C 1
ATOM 719 O O . GLY A 1 96 ? 3.543 -2.066 -1.515 1.00 97.75 96 GLY A O 1
ATOM 720 N N . LYS A 1 97 ? 5.441 -3.110 -0.896 1.00 98.44 97 LYS A N 1
ATOM 721 C CA . LYS A 1 97 ? 6.269 -2.689 -2.028 1.00 98.44 97 LYS A CA 1
ATOM 722 C C . LYS A 1 97 ? 7.152 -3.841 -2.495 1.00 98.44 97 LYS A C 1
ATOM 724 O O . LYS A 1 97 ? 7.614 -4.636 -1.676 1.00 98.44 97 LYS A O 1
ATOM 729 N N . GLN A 1 98 ? 7.383 -3.927 -3.801 1.00 98.38 98 GLN A N 1
ATOM 730 C CA . GLN A 1 98 ? 8.317 -4.893 -4.378 1.00 98.38 98 GLN A CA 1
ATOM 731 C C . GLN A 1 98 ? 9.761 -4.599 -3.944 1.00 98.38 98 GLN A C 1
ATOM 733 O O . GLN A 1 98 ? 10.193 -3.447 -3.932 1.00 98.38 98 GLN A O 1
ATOM 738 N N . VAL A 1 99 ? 10.518 -5.653 -3.634 1.00 98.19 99 VAL A N 1
ATOM 739 C CA . VAL A 1 99 ? 11.951 -5.589 -3.308 1.00 98.19 99 VAL A CA 1
ATOM 740 C C . VAL A 1 99 ? 12.737 -6.499 -4.245 1.00 98.19 99 VAL A C 1
ATOM 742 O O . VAL A 1 99 ? 12.295 -7.602 -4.561 1.00 98.19 99 VAL A O 1
ATOM 745 N N . ILE A 1 100 ? 13.909 -6.042 -4.677 1.00 97.81 100 ILE A N 1
ATOM 746 C CA . ILE A 1 100 ? 14.819 -6.772 -5.578 1.00 97.81 100 ILE A CA 1
ATOM 747 C C . ILE A 1 100 ? 16.182 -7.054 -4.950 1.00 97.81 100 ILE A C 1
ATOM 749 O O . ILE A 1 100 ? 16.981 -7.792 -5.522 1.00 97.81 100 ILE A O 1
ATOM 753 N N . HIS A 1 101 ? 16.459 -6.494 -3.772 1.00 98.44 101 HIS A N 1
ATOM 754 C CA . HIS A 1 101 ? 17.703 -6.738 -3.056 1.00 98.44 101 HIS A CA 1
ATOM 755 C C . HIS A 1 101 ? 17.464 -6.838 -1.536 1.00 98.44 101 HIS A C 1
ATOM 757 O O . HIS A 1 101 ? 16.652 -6.080 -0.998 1.00 98.44 101 HIS A O 1
ATOM 763 N N . PRO A 1 102 ? 18.173 -7.727 -0.805 1.00 98.38 102 PRO A N 1
ATOM 764 C CA . PRO A 1 102 ? 17.951 -7.932 0.631 1.00 98.38 102 PRO A CA 1
ATOM 765 C C . PRO A 1 102 ? 18.086 -6.677 1.505 1.00 98.38 102 PRO A C 1
ATOM 767 O O . PRO A 1 102 ? 17.386 -6.557 2.505 1.00 98.38 102 PRO A O 1
ATOM 770 N N . ASN A 1 103 ? 18.943 -5.721 1.129 1.00 97.94 103 ASN A N 1
ATOM 771 C CA . ASN A 1 103 ? 19.107 -4.461 1.874 1.00 97.94 103 ASN A CA 1
ATOM 772 C C . ASN A 1 103 ? 17.848 -3.569 1.871 1.00 97.94 103 ASN A C 1
ATOM 774 O O . ASN A 1 103 ? 17.744 -2.685 2.714 1.00 97.94 103 ASN A O 1
ATOM 778 N N . GLN A 1 104 ? 16.904 -3.794 0.951 1.00 98.62 104 GLN A N 1
ATOM 779 C CA . GLN A 1 104 ? 15.664 -3.026 0.859 1.00 98.62 104 GLN A CA 1
ATOM 780 C C . GLN A 1 104 ? 14.627 -3.516 1.874 1.00 98.62 104 GLN A C 1
ATOM 782 O O . GLN A 1 104 ? 13.741 -2.757 2.258 1.00 98.62 104 GLN A O 1
ATOM 787 N N . ILE A 1 105 ? 14.739 -4.775 2.319 1.00 98.44 105 ILE A N 1
ATOM 788 C CA . ILE A 1 105 ? 13.740 -5.434 3.170 1.00 98.44 105 ILE A CA 1
ATOM 789 C C . ILE A 1 105 ? 13.486 -4.646 4.463 1.00 98.44 105 ILE A C 1
ATOM 791 O O . ILE A 1 105 ? 12.317 -4.362 4.722 1.00 98.44 105 ILE A O 1
ATOM 795 N N . PRO A 1 106 ? 14.504 -4.242 5.254 1.00 98.19 106 PRO A N 1
ATOM 796 C CA . PRO A 1 106 ? 14.253 -3.530 6.506 1.00 98.19 106 PRO A CA 1
ATOM 797 C C . PRO A 1 106 ? 13.584 -2.172 6.276 1.00 98.19 106 PRO A C 1
ATOM 799 O O . PRO A 1 106 ? 12.603 -1.857 6.939 1.00 98.19 106 PRO A O 1
ATOM 802 N N . VAL A 1 107 ? 14.061 -1.414 5.282 1.00 98.38 107 VAL A N 1
ATOM 803 C CA . VAL A 1 107 ? 13.553 -0.071 4.952 1.00 98.38 107 VAL A CA 1
ATOM 804 C C . VAL A 1 107 ? 12.094 -0.128 4.498 1.00 98.38 107 VAL A C 1
ATOM 806 O O . VAL A 1 107 ? 11.266 0.665 4.940 1.00 98.38 107 VAL A O 1
ATOM 809 N N . VAL A 1 108 ? 11.756 -1.093 3.638 1.00 98.38 108 VAL A N 1
ATOM 810 C CA . VAL A 1 108 ? 10.376 -1.288 3.184 1.00 98.38 108 VAL A CA 1
ATOM 811 C C . VAL A 1 108 ? 9.493 -1.769 4.334 1.00 98.38 108 VAL A C 1
ATOM 813 O O . VAL A 1 108 ? 8.411 -1.230 4.524 1.00 98.38 108 VAL A O 1
ATOM 816 N N . GLN A 1 109 ? 9.923 -2.747 5.133 1.00 97.62 109 GLN A N 1
ATOM 817 C CA . GLN A 1 109 ? 9.103 -3.217 6.254 1.00 97.62 109 GLN A CA 1
ATOM 818 C C . GLN A 1 109 ? 8.830 -2.112 7.277 1.00 97.62 109 GLN A C 1
ATOM 820 O O . GLN A 1 109 ? 7.697 -2.009 7.744 1.00 97.62 109 GLN A O 1
ATOM 825 N N . GLU A 1 110 ? 9.818 -1.268 7.581 1.00 97.06 110 GLU A N 1
ATOM 826 C CA . GLU A 1 110 ? 9.653 -0.110 8.463 1.00 97.06 110 GLU A CA 1
ATOM 827 C C . GLU A 1 110 ? 8.592 0.857 7.918 1.00 97.06 110 GLU A C 1
ATOM 829 O O . GLU A 1 110 ? 7.641 1.171 8.627 1.00 97.06 110 GLU A O 1
ATOM 834 N N . ALA A 1 111 ? 8.674 1.241 6.639 1.00 97.31 111 ALA A N 1
ATOM 835 C CA . ALA A 1 111 ? 7.739 2.190 6.027 1.00 97.31 111 ALA A CA 1
ATOM 836 C C . ALA A 1 111 ? 6.273 1.708 5.995 1.00 97.31 111 ALA A C 1
ATOM 838 O O . ALA A 1 111 ? 5.349 2.521 6.019 1.00 97.31 111 ALA A O 1
ATOM 839 N N . PHE A 1 112 ? 6.041 0.393 5.922 1.00 97.06 112 PHE A N 1
ATOM 840 C CA . PHE A 1 112 ? 4.694 -0.195 5.882 1.00 97.06 112 PHE A CA 1
ATOM 841 C C . PHE A 1 112 ? 4.201 -0.705 7.250 1.00 97.06 112 PHE A C 1
ATOM 843 O O . PHE A 1 112 ? 3.041 -1.118 7.363 1.00 97.06 112 PHE A O 1
ATOM 850 N N . THR A 1 113 ? 5.040 -0.649 8.290 1.00 96.69 113 THR A N 1
ATOM 851 C CA . THR A 1 113 ? 4.680 -1.029 9.662 1.00 96.69 113 THR A CA 1
ATOM 852 C C . THR A 1 113 ? 4.301 0.214 10.464 1.00 96.69 113 THR A C 1
ATOM 854 O O . THR A 1 113 ? 5.121 1.119 10.583 1.00 96.69 113 THR A O 1
ATOM 857 N N . PRO A 1 114 ? 3.100 0.269 11.069 1.00 96.06 114 PRO A N 1
ATOM 858 C CA . PRO A 1 114 ? 2.720 1.406 11.897 1.00 96.06 114 PRO A CA 1
ATOM 859 C C . PRO A 1 114 ? 3.708 1.690 13.039 1.00 96.06 114 PRO A C 1
ATOM 861 O O . PRO A 1 114 ? 4.228 0.765 13.687 1.00 96.06 114 PRO A O 1
ATOM 864 N N . SER A 1 115 ? 3.931 2.976 13.312 1.00 95.81 115 SER A N 1
ATOM 865 C CA . SER A 1 115 ? 4.731 3.422 14.454 1.00 95.81 115 SER A CA 1
ATOM 866 C C . SER A 1 115 ? 4.006 3.143 15.775 1.00 95.81 115 SER A C 1
ATOM 868 O O . SER A 1 115 ? 2.784 2.971 15.817 1.00 95.81 115 SER A O 1
ATOM 870 N N . ASP A 1 116 ? 4.746 3.102 16.881 1.00 96.62 116 ASP A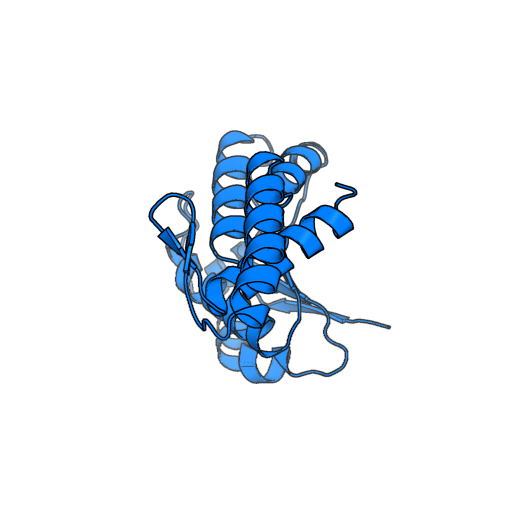 N 1
ATOM 871 C CA . ASP A 1 116 ? 4.149 2.849 18.196 1.00 96.62 116 ASP A CA 1
ATOM 872 C C . ASP A 1 116 ? 3.208 3.999 18.602 1.00 96.62 116 ASP A C 1
ATOM 874 O O . ASP A 1 116 ? 2.167 3.773 19.224 1.00 96.62 116 ASP A O 1
ATOM 878 N N . GLU A 1 117 ? 3.508 5.223 18.164 1.00 96.00 117 GLU A N 1
ATOM 879 C CA . GLU A 1 117 ? 2.656 6.402 18.317 1.00 96.00 117 GLU A CA 1
ATOM 880 C C . GLU A 1 117 ? 1.359 6.279 17.507 1.00 96.00 117 GLU A C 1
ATOM 882 O O . GLU A 1 117 ? 0.277 6.568 18.030 1.00 96.00 117 GLU A O 1
ATOM 887 N N . GLU A 1 118 ? 1.435 5.821 16.253 1.00 95.31 118 GLU A N 1
ATOM 888 C CA . GLU A 1 118 ? 0.254 5.574 15.417 1.00 95.31 118 GLU A CA 1
ATOM 889 C C . GLU A 1 118 ? -0.636 4.481 16.019 1.00 95.31 118 GLU A C 1
ATOM 891 O O . GLU A 1 118 ? -1.861 4.627 16.065 1.00 95.31 118 GLU A O 1
ATOM 896 N N . ILE A 1 119 ? -0.027 3.410 16.537 1.00 97.38 119 ILE A N 1
ATOM 897 C CA . ILE A 1 119 ? -0.728 2.317 17.221 1.00 97.38 119 ILE A CA 1
ATOM 898 C C . ILE A 1 119 ? -1.408 2.835 18.488 1.00 97.38 119 ILE A C 1
ATOM 900 O O . ILE A 1 119 ? -2.596 2.576 18.696 1.00 97.38 119 ILE A O 1
ATOM 904 N N . ALA A 1 120 ? -0.692 3.584 19.328 1.00 96.75 120 ALA A N 1
ATOM 905 C CA . ALA A 1 120 ? -1.243 4.153 20.553 1.00 96.75 120 ALA A CA 1
ATOM 906 C C . ALA A 1 120 ? -2.412 5.103 20.254 1.00 96.75 120 ALA A C 1
ATOM 908 O O . ALA A 1 120 ? -3.455 5.036 20.909 1.00 96.75 120 ALA A O 1
ATOM 909 N N . TYR A 1 121 ? -2.285 5.955 19.234 1.00 95.69 121 TYR A N 1
ATOM 910 C CA . TYR A 1 121 ? -3.365 6.840 18.802 1.00 95.69 121 TYR A CA 1
ATOM 911 C C . TYR A 1 121 ? -4.585 6.062 18.291 1.00 95.69 121 TYR A C 1
ATOM 913 O O . TYR A 1 121 ? -5.711 6.340 18.711 1.00 95.69 121 TYR A O 1
ATOM 921 N N . ALA A 1 122 ? -4.373 5.040 17.457 1.00 96.12 122 ALA A N 1
ATOM 922 C CA . ALA A 1 122 ? -5.445 4.191 16.949 1.00 96.12 122 ALA A CA 1
ATOM 923 C C . ALA A 1 122 ? -6.178 3.434 18.074 1.00 96.12 122 ALA A C 1
ATOM 925 O O . ALA A 1 122 ? -7.410 3.376 18.069 1.00 96.12 122 ALA A O 1
ATOM 926 N N . ARG A 1 123 ? -5.454 2.918 19.081 1.00 96.06 123 ARG A N 1
ATOM 927 C CA . ARG A 1 123 ? -6.061 2.289 20.273 1.00 96.06 123 ARG A CA 1
ATOM 928 C C . ARG A 1 123 ? -6.950 3.275 21.030 1.00 96.06 123 ARG A C 1
ATOM 930 O O . ARG A 1 123 ? -8.107 2.952 21.297 1.00 96.06 123 ARG A O 1
ATOM 937 N N . ARG A 1 124 ? -6.460 4.497 21.281 1.00 95.38 124 ARG A N 1
ATOM 938 C CA . ARG A 1 124 ? -7.246 5.551 21.948 1.00 95.38 124 ARG A CA 1
ATOM 939 C C . ARG A 1 124 ? -8.533 5.866 21.190 1.00 95.38 124 ARG A C 1
ATOM 941 O O . ARG A 1 124 ? -9.581 5.956 21.826 1.00 95.38 124 ARG A O 1
ATOM 948 N N . ILE A 1 125 ? -8.488 5.990 19.859 1.00 95.19 125 ILE A N 1
ATOM 949 C CA . ILE A 1 125 ? -9.690 6.200 19.030 1.00 95.19 125 ILE A CA 1
ATOM 950 C C . ILE A 1 125 ? -10.695 5.060 19.235 1.00 95.19 125 ILE A C 1
ATOM 952 O O . ILE A 1 125 ? -11.850 5.317 19.560 1.00 95.19 125 ILE A O 1
ATOM 956 N N . VAL A 1 126 ? -10.267 3.803 19.094 1.00 93.75 126 VAL A N 1
ATOM 957 C CA . VAL A 1 126 ? -11.165 2.639 19.204 1.00 93.75 126 VAL A CA 1
ATOM 958 C C . VAL A 1 126 ? -11.800 2.534 20.595 1.00 93.75 126 VAL A C 1
ATOM 960 O O . VAL A 1 126 ? -12.989 2.233 20.717 1.00 93.75 126 VAL A O 1
ATOM 963 N N . GLU A 1 127 ? -11.032 2.783 21.654 1.00 91.81 127 GLU A N 1
ATOM 964 C CA . GLU A 1 127 ? -11.518 2.737 23.038 1.00 91.81 127 GLU A CA 1
ATOM 965 C C . GLU A 1 127 ? -12.515 3.862 23.330 1.00 91.81 127 GLU A C 1
ATOM 967 O O . GLU A 1 127 ? -13.605 3.617 23.855 1.00 91.81 127 GLU A O 1
ATOM 972 N N . THR A 1 128 ? -12.176 5.092 22.940 1.00 90.44 128 THR A N 1
ATOM 973 C CA . THR A 1 128 ? -13.016 6.264 23.215 1.00 90.44 128 THR A CA 1
ATOM 974 C C . THR A 1 128 ? -14.277 6.292 22.347 1.00 90.44 128 THR A C 1
ATOM 976 O O . THR A 1 128 ? -15.336 6.681 22.840 1.00 90.44 128 THR A O 1
ATOM 979 N N . PHE A 1 129 ? -14.234 5.773 21.114 1.00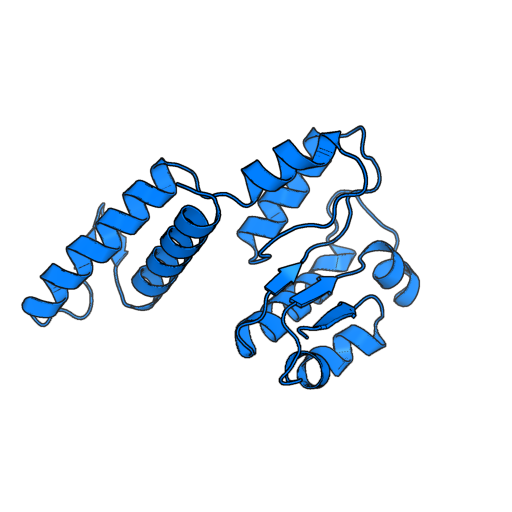 89.75 129 PHE A N 1
ATOM 980 C CA . PHE A 1 129 ? -15.422 5.654 20.264 1.00 89.75 129 PHE A CA 1
ATOM 981 C C . PHE A 1 129 ? -16.441 4.668 20.850 1.00 89.75 129 PHE A C 1
ATOM 983 O O . PHE A 1 129 ? -17.639 4.951 20.864 1.00 89.75 129 PHE A O 1
ATOM 990 N N . LYS A 1 130 ? -15.984 3.539 21.416 1.00 84.31 130 LYS A N 1
ATOM 991 C CA . LYS A 1 130 ? -16.862 2.580 22.115 1.00 84.31 130 LYS A CA 1
ATOM 992 C C . LYS A 1 130 ? -17.563 3.205 23.321 1.00 84.31 130 LYS A C 1
ATOM 994 O O . LYS A 1 130 ? -18.721 2.881 23.575 1.00 84.31 130 LYS A O 1
ATOM 999 N N . ALA A 1 131 ? -16.880 4.076 24.063 1.00 85.12 131 ALA A N 1
ATOM 1000 C CA . ALA A 1 131 ? -17.490 4.820 25.164 1.00 85.12 131 ALA A CA 1
ATOM 1001 C C . ALA A 1 131 ? -18.519 5.841 24.646 1.00 85.12 131 ALA A C 1
ATOM 1003 O O . ALA A 1 131 ? -19.650 5.862 25.120 1.00 85.12 131 ALA A O 1
ATOM 1004 N N . SER A 1 132 ? -18.166 6.604 23.608 1.00 85.56 132 SER A N 1
ATOM 1005 C CA . SER A 1 132 ? -19.031 7.624 23.000 1.00 85.56 132 SER A CA 1
ATOM 1006 C C . SER A 1 132 ? -20.327 7.048 22.404 1.00 85.56 132 SER A C 1
ATOM 1008 O O . SER A 1 132 ? -21.409 7.601 22.603 1.00 85.56 132 SER A O 1
ATOM 1010 N N . GLN A 1 133 ? -20.251 5.882 21.753 1.00 83.62 133 GLN A N 1
ATOM 1011 C CA . GLN A 1 133 ? -21.420 5.172 21.217 1.00 83.62 133 GLN A CA 1
ATOM 1012 C C . GLN A 1 133 ? -22.415 4.750 22.305 1.00 83.62 133 GLN A C 1
ATOM 1014 O O . GLN A 1 133 ? -23.623 4.831 22.091 1.00 83.62 133 GLN A O 1
ATOM 1019 N N . LYS A 1 134 ? -21.940 4.356 23.497 1.00 84.88 134 LYS A N 1
ATOM 1020 C CA . LYS A 1 134 ? -22.824 4.045 24.638 1.00 84.88 134 LYS A CA 1
ATOM 1021 C C . LYS A 1 134 ? -23.604 5.269 25.124 1.00 84.88 134 LYS A C 1
ATOM 1023 O O . LYS A 1 134 ? -24.678 5.112 25.691 1.00 84.88 134 LYS A O 1
ATOM 1028 N N . GLU A 1 135 ? -23.081 6.468 24.880 1.00 86.56 135 GLU A N 1
ATOM 1029 C CA . GLU A 1 135 ? -23.737 7.746 25.175 1.00 86.56 135 GLU A CA 1
ATOM 1030 C C . GLU A 1 135 ? -24.620 8.248 24.015 1.00 86.56 135 GLU A C 1
ATOM 1032 O O . GLU A 1 135 ? -25.157 9.351 24.088 1.00 86.56 135 GLU A O 1
ATOM 1037 N N . GLY A 1 136 ? -24.762 7.473 22.931 1.00 84.50 136 GLY A N 1
ATOM 1038 C CA . GLY A 1 136 ? -25.567 7.841 21.762 1.00 84.50 136 GLY A CA 1
ATOM 1039 C C . GLY A 1 136 ? -24.947 8.930 20.879 1.00 84.50 136 GLY A C 1
ATOM 1040 O O . GLY A 1 136 ? -25.651 9.544 20.078 1.00 84.50 136 GLY A O 1
ATOM 1041 N N . LYS A 1 137 ? -23.642 9.199 21.012 1.00 83.94 137 LYS A N 1
ATOM 1042 C CA . LYS A 1 137 ? -22.937 10.220 20.225 1.00 83.94 137 LYS A CA 1
ATOM 1043 C C . LYS A 1 137 ? -22.352 9.612 18.947 1.00 83.94 137 LYS A C 1
ATOM 1045 O O . LYS A 1 137 ? -21.589 8.652 18.993 1.00 83.94 137 LYS A O 1
ATOM 1050 N N . GLY A 1 138 ? -22.688 10.203 17.798 1.00 80.00 138 GLY A N 1
ATOM 1051 C CA . GLY A 1 138 ? -22.142 9.810 16.490 1.00 80.00 138 GLY A CA 1
ATOM 1052 C C . GLY A 1 138 ? -20.750 10.380 16.183 1.00 80.00 138 GLY A C 1
ATOM 1053 O O . GLY A 1 138 ? -20.065 9.864 15.303 1.00 80.00 138 GLY A O 1
ATOM 1054 N N . ALA A 1 139 ? -20.337 11.424 16.908 1.00 86.31 139 ALA A N 1
ATOM 1055 C CA . ALA A 1 139 ? -19.014 12.035 16.828 1.00 86.31 139 ALA A CA 1
ATOM 1056 C C . ALA A 1 139 ? -18.631 12.676 18.173 1.00 86.31 139 ALA A C 1
ATOM 1058 O O . ALA A 1 139 ? -19.506 13.073 18.950 1.00 86.31 139 ALA A O 1
ATOM 1059 N N . TYR A 1 140 ? -17.332 12.792 18.452 1.00 87.88 140 TYR A N 1
ATOM 1060 C CA . TYR A 1 140 ? -16.807 13.420 19.672 1.00 87.88 140 TYR A CA 1
ATOM 1061 C C . TYR A 1 140 ? -15.437 14.067 19.439 1.00 87.88 140 TYR A C 1
ATOM 1063 O O . TYR A 1 140 ? -14.822 13.870 18.397 1.00 87.88 140 TYR A O 1
ATOM 1071 N N . SER A 1 141 ? -14.961 14.863 20.399 1.00 90.12 141 SER A N 1
ATOM 1072 C CA . SER A 1 141 ? -13.635 15.488 20.338 1.00 90.12 141 SER A CA 1
ATOM 1073 C C . SER A 1 141 ? -12.587 14.637 21.059 1.00 90.12 141 SER A C 1
ATOM 1075 O O . SER A 1 141 ? -12.807 14.231 22.200 1.00 90.12 141 SER A O 1
ATOM 1077 N N . LEU A 1 142 ? -11.444 14.403 20.414 1.00 88.75 142 LEU A N 1
ATOM 1078 C CA . LEU A 1 142 ? -10.240 13.794 20.983 1.00 88.75 142 LEU A CA 1
ATOM 1079 C C . LEU A 1 142 ? -9.024 14.605 20.524 1.00 88.75 142 LEU A C 1
ATOM 1081 O O . LEU A 1 142 ? -8.835 14.799 19.325 1.00 88.75 142 LEU A O 1
ATOM 1085 N N . ASP A 1 143 ? -8.205 15.087 21.461 1.00 87.62 143 ASP A N 1
ATOM 1086 C CA . ASP A 1 143 ? -7.017 15.911 21.177 1.00 87.62 143 ASP A CA 1
ATOM 1087 C C . ASP A 1 143 ? -7.319 17.122 20.255 1.00 87.62 143 ASP A C 1
ATOM 1089 O O . ASP A 1 143 ? -6.539 17.473 19.371 1.00 87.62 143 ASP A O 1
ATOM 1093 N N . GLY A 1 144 ? -8.498 17.739 20.419 1.00 88.88 144 GLY A N 1
ATOM 1094 C CA . GLY A 1 144 ? -8.947 18.875 19.601 1.00 88.88 144 GLY A CA 1
ATOM 1095 C C . GLY A 1 144 ? -9.420 18.510 18.187 1.00 88.88 144 GLY A C 1
ATOM 1096 O O . GLY A 1 144 ? -9.745 19.406 17.410 1.00 88.88 144 GLY A O 1
ATOM 1097 N N . LYS A 1 145 ? -9.482 17.217 17.844 1.00 88.81 145 LYS A N 1
ATOM 1098 C CA . LYS A 1 145 ? -9.972 16.712 16.554 1.00 88.81 145 LYS A CA 1
ATOM 1099 C C . LYS A 1 145 ? -11.323 16.028 16.715 1.00 88.81 145 LYS A C 1
ATOM 1101 O O . LYS A 1 145 ? -11.559 15.325 17.694 1.00 88.81 145 LYS A O 1
ATOM 1106 N N . MET A 1 146 ? -12.198 16.209 15.730 1.00 91.19 146 MET A N 1
ATOM 1107 C CA . MET A 1 146 ? -13.469 15.493 15.668 1.00 91.19 146 MET A CA 1
ATOM 1108 C C . MET A 1 146 ? -13.226 14.056 15.206 1.00 91.19 146 MET A C 1
ATOM 1110 O O . MET A 1 146 ? -12.638 13.845 14.149 1.00 91.19 146 MET A O 1
ATOM 1114 N N . ILE A 1 147 ? -13.672 13.088 16.000 1.00 92.19 147 ILE A N 1
ATOM 1115 C CA . ILE A 1 147 ? -13.622 11.661 15.700 1.00 92.19 147 ILE A CA 1
ATOM 1116 C C . ILE A 1 147 ? -15.019 11.179 15.324 1.00 92.19 147 ILE A C 1
ATOM 1118 O O . ILE A 1 147 ? -15.980 11.414 16.058 1.00 92.19 147 ILE A O 1
ATOM 1122 N N . ASP A 1 148 ? -15.103 10.476 14.199 1.00 91.38 148 ASP A N 1
ATOM 1123 C CA . ASP A 1 148 ? -16.309 9.880 13.632 1.00 91.38 148 ASP A CA 1
ATOM 1124 C C . ASP A 1 148 ? -16.018 8.474 13.050 1.00 91.38 148 ASP A C 1
ATOM 1126 O O . ASP A 1 148 ? -14.952 7.885 13.266 1.00 91.38 148 ASP A O 1
ATOM 1130 N N . MET A 1 149 ? -16.988 7.898 12.332 1.00 90.81 149 MET A N 1
ATOM 1131 C CA . MET A 1 149 ? -16.898 6.531 11.803 1.00 90.81 149 MET A CA 1
ATOM 1132 C C . MET A 1 149 ? -15.745 6.318 10.790 1.00 90.81 149 MET A C 1
ATOM 1134 O O . MET A 1 149 ? -15.059 5.297 10.892 1.00 90.81 149 MET A O 1
ATOM 1138 N N . PRO A 1 150 ? -15.479 7.217 9.818 1.00 91.19 150 PRO A N 1
ATOM 1139 C CA . PRO A 1 150 ? -14.277 7.150 8.983 1.00 91.19 150 PRO A CA 1
ATOM 1140 C C . PRO A 1 150 ? -12.965 7.053 9.769 1.00 91.19 150 PRO A C 1
ATOM 1142 O O . PRO A 1 150 ? -12.124 6.207 9.452 1.00 91.19 150 PRO A O 1
ATOM 1145 N N . LEU A 1 151 ? -12.790 7.878 10.808 1.00 92.69 151 LEU A N 1
ATOM 1146 C CA . LEU A 1 151 ? -11.568 7.861 11.617 1.00 92.69 151 LEU A CA 1
ATOM 1147 C C . LEU A 1 151 ? -11.434 6.564 12.420 1.00 92.69 151 LEU A C 1
ATOM 1149 O O . LEU A 1 151 ? -10.332 6.019 12.506 1.00 92.69 151 LEU A O 1
ATOM 1153 N N . LEU A 1 152 ? -12.546 6.021 12.928 1.00 93.12 152 LEU A N 1
ATOM 1154 C CA . LEU A 1 152 ? -12.561 4.698 13.554 1.00 93.12 152 LEU A CA 1
ATOM 1155 C C . LEU A 1 152 ? -12.097 3.607 12.581 1.00 93.12 152 LEU A C 1
ATOM 1157 O O . LEU A 1 152 ? -11.199 2.839 12.914 1.00 93.12 152 LEU A O 1
ATOM 1161 N N . ARG A 1 153 ? -12.656 3.563 11.365 1.00 92.38 153 ARG A N 1
ATOM 1162 C CA . ARG A 1 153 ? -12.279 2.563 10.348 1.00 92.38 153 ARG A CA 1
ATOM 1163 C C . ARG A 1 153 ? -10.791 2.633 10.003 1.00 92.38 153 ARG A C 1
ATOM 1165 O O . ARG A 1 153 ? -10.148 1.603 9.816 1.00 92.38 153 ARG A O 1
ATOM 1172 N N . ASN A 1 154 ? -10.230 3.839 9.929 1.00 91.94 154 ASN A N 1
ATOM 1173 C CA . ASN A 1 154 ? -8.795 4.021 9.710 1.00 91.94 154 ASN A CA 1
ATOM 1174 C C . ASN A 1 154 ? -7.970 3.510 10.899 1.00 91.94 154 ASN A C 1
ATOM 1176 O O . ASN A 1 154 ? -6.987 2.799 10.690 1.00 91.94 154 ASN A O 1
ATOM 1180 N N . ALA A 1 155 ? -8.384 3.810 12.133 1.00 95.19 155 ALA A N 1
ATOM 1181 C CA . ALA A 1 155 ? -7.732 3.299 13.336 1.00 95.19 155 ALA A CA 1
ATOM 1182 C C . ALA A 1 155 ? -7.757 1.760 13.391 1.00 95.19 155 ALA A C 1
ATOM 1184 O O . ALA A 1 155 ? -6.729 1.134 13.639 1.00 95.19 155 ALA A O 1
ATOM 1185 N N . GLU A 1 156 ? -8.889 1.130 13.074 1.00 95.12 156 GLU A N 1
ATOM 1186 C CA . GLU A 1 156 ? -9.005 -0.332 13.002 1.00 95.12 156 GLU A CA 1
ATOM 1187 C C . GLU A 1 156 ? -8.047 -0.937 11.964 1.00 95.12 156 GLU A C 1
ATOM 1189 O O . GLU A 1 156 ? -7.380 -1.934 12.251 1.00 95.12 156 GLU A O 1
ATOM 1194 N N . LYS A 1 157 ? -7.899 -0.306 10.789 1.00 92.69 157 LYS A N 1
ATOM 1195 C CA . LYS A 1 157 ? -6.919 -0.721 9.769 1.00 92.69 157 LYS A CA 1
ATOM 1196 C C . LYS A 1 157 ? -5.473 -0.589 10.254 1.00 92.69 157 LYS A C 1
ATOM 1198 O O . LYS A 1 157 ? -4.656 -1.460 9.960 1.00 92.69 157 LYS A O 1
ATOM 1203 N N . VAL A 1 158 ? -5.138 0.468 10.999 1.00 95.38 158 VAL A N 1
ATOM 1204 C CA . VAL A 1 158 ? -3.808 0.624 11.619 1.00 95.38 158 VAL A CA 1
ATOM 1205 C C . VAL A 1 158 ? -3.534 -0.523 12.592 1.00 95.38 158 VAL A C 1
ATOM 1207 O O . VAL A 1 158 ? -2.500 -1.176 12.478 1.00 95.38 158 VAL A O 1
ATOM 1210 N N . LEU A 1 159 ? -4.478 -0.836 13.484 1.00 96.31 159 LEU A N 1
ATOM 1211 C CA . LEU A 1 159 ? -4.318 -1.928 14.451 1.00 96.31 159 LEU A CA 1
ATOM 1212 C C . LEU A 1 159 ? -4.241 -3.305 13.782 1.00 96.31 159 LEU A C 1
ATOM 1214 O O . LEU A 1 159 ? -3.468 -4.155 14.220 1.00 96.31 159 LEU A O 1
ATOM 1218 N N . ALA A 1 160 ? -5.002 -3.527 12.708 1.00 94.00 160 ALA A N 1
ATOM 1219 C CA . ALA A 1 160 ? -4.926 -4.761 11.931 1.00 94.00 160 ALA A CA 1
ATOM 1220 C C . ALA A 1 160 ? -3.539 -4.949 11.293 1.00 94.00 160 ALA A C 1
ATOM 1222 O O . ALA A 1 160 ? -2.981 -6.044 11.364 1.00 94.00 160 ALA A O 1
ATOM 1223 N N . ARG A 1 161 ? -2.956 -3.880 10.727 1.00 92.50 161 ARG A N 1
ATOM 1224 C CA . ARG A 1 161 ? -1.587 -3.903 10.182 1.00 92.50 161 ARG A CA 1
ATOM 1225 C C . ARG A 1 161 ? -0.538 -4.133 11.266 1.00 92.50 161 ARG A C 1
ATOM 1227 O O . ARG A 1 161 ? 0.329 -4.977 11.080 1.00 92.50 161 ARG A O 1
ATOM 1234 N N . ALA A 1 162 ? -0.647 -3.446 12.403 1.00 95.62 162 ALA A N 1
ATOM 1235 C CA . ALA A 1 162 ? 0.255 -3.637 13.539 1.00 95.62 162 ALA A CA 1
ATOM 1236 C C . ALA A 1 162 ? 0.262 -5.097 14.018 1.00 95.62 162 ALA A C 1
ATOM 1238 O O . ALA A 1 162 ? 1.320 -5.717 14.089 1.00 95.62 162 ALA A O 1
ATOM 1239 N N . LYS A 1 163 ? -0.927 -5.687 14.196 1.00 95.75 163 LYS A N 1
ATOM 1240 C CA . LYS A 1 163 ? -1.075 -7.099 14.563 1.00 95.75 163 LYS A CA 1
ATOM 1241 C C . LYS A 1 163 ? -0.436 -8.035 13.533 1.00 95.75 163 LYS A C 1
ATOM 1243 O O . LYS A 1 163 ? 0.213 -9.004 13.916 1.00 95.75 163 LYS A O 1
ATOM 1248 N N . ALA A 1 164 ? -0.624 -7.768 12.238 1.00 92.00 164 ALA A N 1
ATOM 1249 C CA . ALA A 1 164 ? -0.018 -8.563 11.169 1.00 92.00 164 ALA A CA 1
ATOM 1250 C C . ALA A 1 164 ? 1.520 -8.460 11.154 1.00 92.00 164 ALA A C 1
ATOM 1252 O O . ALA A 1 164 ? 2.187 -9.429 10.803 1.00 92.00 164 ALA A O 1
ATOM 1253 N N . ALA A 1 165 ? 2.068 -7.319 11.580 1.00 92.19 165 ALA A N 1
ATOM 1254 C CA . ALA A 1 165 ? 3.502 -7.087 11.742 1.00 92.19 165 ALA A CA 1
ATOM 1255 C C . ALA A 1 165 ? 4.071 -7.594 13.087 1.00 92.19 165 ALA A C 1
ATOM 1257 O O . ALA A 1 165 ? 5.277 -7.517 13.303 1.00 92.19 165 ALA A O 1
ATOM 1258 N N . GLY A 1 166 ? 3.233 -8.115 13.991 1.00 93.31 166 GLY A N 1
ATOM 1259 C CA . GLY A 1 166 ? 3.656 -8.613 15.304 1.00 93.31 166 GLY A CA 1
ATOM 1260 C C . GLY A 1 166 ? 3.812 -7.542 16.394 1.00 93.31 166 GLY A C 1
ATOM 1261 O O . GLY A 1 166 ? 4.503 -7.801 17.378 1.00 93.31 166 GLY A O 1
ATOM 1262 N N . LYS A 1 167 ? 3.180 -6.371 16.231 1.00 89.69 167 LYS A N 1
ATOM 1263 C CA . LYS A 1 167 ? 3.100 -5.286 17.227 1.00 89.69 167 LYS A CA 1
ATOM 1264 C C . LYS A 1 167 ? 1.749 -5.229 17.960 1.00 89.69 167 LYS A C 1
ATOM 1266 O O . LYS A 1 167 ? 0.727 -5.671 17.385 1.00 89.69 167 LYS A O 1
#

Secondary structure (DSSP, 8-state):
--EEEEE-SHHHHHTHHHHHT-TTEEEEEE-HHHHHHHHTPPP-TT-GGGHHHHHHHHHHHHTTT-EEEEPP-S-TT-HHHHHHHHHHHHHHT-SEE--SSTTHHHHHHHHHSPPHHHHHHHHHHHHHHHHHHHTT-S-EEETTEEE-HHHHHHHHHHHHHHHHTT-

pLDDT: mean 95.36, std 3.94, range [80.0, 98.81]